Protein AF-A0A0N4YSD7-F1 (afdb_monomer)

Structure (mmCIF, N/CA/C/O backbone):
data_AF-A0A0N4YSD7-F1
#
_entry.id   AF-A0A0N4YSD7-F1
#
loop_
_atom_site.group_PDB
_atom_site.id
_atom_site.type_symbol
_atom_site.label_atom_id
_atom_site.label_alt_id
_atom_site.label_comp_id
_atom_site.label_asym_id
_atom_site.label_entity_id
_atom_site.label_seq_id
_atom_site.pdbx_PDB_ins_code
_atom_site.Cartn_x
_atom_site.Cartn_y
_atom_site.Cartn_z
_atom_site.occupancy
_atom_site.B_iso_or_equiv
_atom_site.auth_seq_id
_atom_site.auth_comp_id
_atom_site.auth_asym_id
_atom_site.auth_atom_id
_atom_site.pdbx_PDB_model_num
ATOM 1 N N . MET A 1 1 ? 7.018 20.138 -23.343 1.00 43.94 1 MET A N 1
ATOM 2 C CA . MET A 1 1 ? 7.630 19.239 -22.346 1.00 43.94 1 MET A CA 1
ATOM 3 C C . MET A 1 1 ? 6.531 18.884 -21.355 1.00 43.94 1 MET A C 1
ATOM 5 O O . MET A 1 1 ? 6.420 19.517 -20.320 1.00 43.94 1 MET A O 1
ATOM 9 N N . GLY A 1 2 ? 5.603 18.017 -21.753 1.00 40.62 2 GLY A N 1
ATOM 10 C CA . GLY A 1 2 ? 4.547 17.524 -20.873 1.00 40.62 2 GLY A CA 1
ATOM 11 C C . GLY A 1 2 ? 4.790 16.038 -20.770 1.00 40.62 2 GLY A C 1
ATOM 12 O O . GLY A 1 2 ? 4.574 15.333 -21.752 1.00 40.62 2 GLY A O 1
ATOM 13 N N . GLU A 1 3 ? 5.381 15.601 -19.666 1.00 51.94 3 GLU A N 1
ATOM 14 C CA . GLU A 1 3 ? 5.520 14.179 -19.389 1.00 51.94 3 GLU A CA 1
ATOM 15 C C . GLU A 1 3 ? 4.110 13.589 -19.445 1.00 51.94 3 GLU A C 1
ATOM 17 O O . GLU A 1 3 ? 3.208 14.079 -18.764 1.00 51.94 3 GLU A O 1
ATOM 22 N N . LEU A 1 4 ? 3.895 12.615 -20.334 1.00 45.16 4 LEU A N 1
ATOM 23 C CA . LEU A 1 4 ? 2.708 11.775 -20.312 1.00 45.16 4 LEU A CA 1
ATOM 24 C C . LEU A 1 4 ? 2.661 11.164 -18.910 1.00 45.16 4 LEU A C 1
ATOM 26 O O . LEU A 1 4 ? 3.362 10.195 -18.640 1.00 45.16 4 LEU A O 1
ATOM 30 N N . GLN A 1 5 ? 1.893 11.765 -17.998 1.00 49.34 5 GLN A N 1
ATOM 31 C CA . GLN A 1 5 ? 1.466 11.095 -16.781 1.00 49.34 5 GLN A CA 1
ATOM 32 C C . GLN A 1 5 ? 0.573 9.937 -17.246 1.00 49.34 5 GLN A C 1
ATOM 34 O O . GLN A 1 5 ? -0.648 10.068 -17.331 1.00 49.34 5 GLN A O 1
ATOM 39 N N . GLU A 1 6 ? 1.193 8.809 -17.614 1.00 52.25 6 GLU A N 1
ATOM 40 C CA . GLU A 1 6 ? 0.551 7.505 -17.489 1.00 52.25 6 GLU A CA 1
ATOM 41 C C . GLU A 1 6 ? -0.126 7.491 -16.116 1.00 52.25 6 GLU A C 1
ATOM 43 O O . GLU A 1 6 ? 0.492 7.941 -15.147 1.00 52.25 6 GLU A O 1
ATOM 48 N N . PRO A 1 7 ? -1.397 7.071 -16.004 1.00 53.31 7 PRO A N 1
ATOM 49 C CA . PRO A 1 7 ? -2.059 7.038 -14.715 1.00 53.31 7 PRO A CA 1
ATOM 50 C C . PRO A 1 7 ? -1.225 6.132 -13.819 1.00 53.31 7 PRO A C 1
ATOM 52 O O . PRO A 1 7 ? -1.195 4.922 -14.039 1.00 53.31 7 PRO A O 1
ATOM 55 N N . ASN A 1 8 ? -0.504 6.725 -12.862 1.00 58.94 8 ASN A N 1
ATOM 56 C CA . ASN A 1 8 ? 0.259 5.988 -11.867 1.00 58.94 8 ASN A CA 1
ATOM 57 C C . ASN A 1 8 ? -0.708 4.926 -11.336 1.00 58.94 8 ASN A C 1
ATOM 59 O O . ASN A 1 8 ? -1.752 5.320 -10.802 1.00 58.94 8 ASN A O 1
ATOM 63 N N . PRO A 1 9 ? -0.455 3.6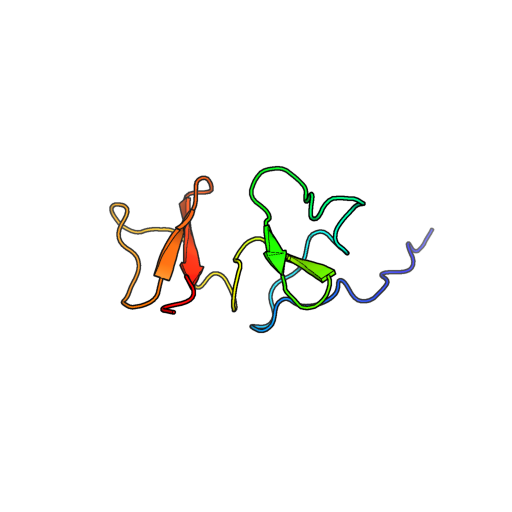24 -11.562 1.00 63.91 9 PRO A N 1
ATOM 64 C CA . PRO A 1 9 ? -1.424 2.599 -11.214 1.00 63.91 9 PRO A CA 1
ATOM 65 C C . PRO A 1 9 ? -1.760 2.786 -9.741 1.00 63.91 9 PRO A C 1
ATOM 67 O O . PRO A 1 9 ? -0.856 2.842 -8.919 1.00 63.91 9 PRO A O 1
ATOM 70 N N . LEU A 1 10 ? -3.021 3.018 -9.392 1.00 64.69 10 LEU A N 1
ATOM 71 C CA . LEU A 1 10 ? -3.348 3.292 -7.999 1.00 64.69 10 LEU A CA 1
ATOM 72 C C . LEU A 1 10 ? -3.180 2.000 -7.210 1.00 64.69 10 LEU A C 1
ATOM 74 O O . LEU A 1 10 ? -3.600 0.929 -7.653 1.00 64.69 10 LEU A O 1
ATOM 78 N N . CYS A 1 11 ? -2.589 2.104 -6.026 1.00 69.94 11 CYS A N 1
ATOM 79 C CA . CYS A 1 11 ? -2.778 1.055 -5.036 1.00 69.94 11 CYS A CA 1
ATOM 80 C C . CYS A 1 11 ? -4.271 0.947 -4.745 1.00 69.94 11 CYS A C 1
ATOM 82 O O . CYS A 1 11 ? -4.962 1.967 -4.785 1.00 69.94 11 CYS A O 1
ATOM 84 N N . ASP A 1 12 ? -4.739 -0.259 -4.423 1.00 65.69 12 ASP A N 1
ATOM 85 C CA . ASP A 1 12 ? -6.142 -0.641 -4.173 1.00 65.69 12 ASP A CA 1
ATOM 86 C C . ASP A 1 12 ? -6.954 0.392 -3.350 1.00 65.69 12 ASP A C 1
ATOM 88 O O . ASP A 1 12 ? -8.172 0.475 -3.455 1.00 65.69 12 ASP A O 1
ATOM 92 N N . GLY A 1 13 ? -6.273 1.233 -2.561 1.00 57.44 13 GLY A N 1
ATOM 93 C CA . GLY A 1 13 ? -6.863 2.286 -1.745 1.00 57.44 13 GLY A CA 1
ATOM 94 C C . GLY A 1 13 ? -6.964 3.704 -2.310 1.00 57.44 13 GLY A C 1
ATOM 95 O O . GLY A 1 13 ? -7.706 4.440 -1.667 1.00 57.44 13 GLY A O 1
ATOM 96 N N . ARG A 1 14 ? -6.319 4.080 -3.442 1.00 60.12 14 ARG A N 1
ATOM 97 C CA . ARG A 1 14 ? -6.131 5.454 -4.024 1.00 60.12 14 ARG A CA 1
ATOM 98 C C . ARG A 1 14 ? -4.758 6.126 -3.845 1.00 60.12 14 ARG A C 1
ATOM 100 O O . ARG A 1 14 ? -4.635 7.333 -4.057 1.00 60.12 14 ARG A O 1
ATOM 107 N N . GLU A 1 15 ? -3.728 5.389 -3.451 1.00 64.75 15 GLU A N 1
ATOM 108 C CA . GLU A 1 15 ? -2.385 5.956 -3.275 1.00 64.75 15 GLU A CA 1
ATOM 109 C C . GLU A 1 15 ? -1.573 5.927 -4.571 1.00 64.75 15 GLU A C 1
ATOM 111 O O . GLU A 1 15 ? -1.768 5.049 -5.416 1.00 64.75 15 GLU A O 1
ATOM 116 N N . ALA A 1 16 ? -0.643 6.874 -4.714 1.00 61.94 16 ALA A N 1
ATOM 117 C CA . ALA A 1 16 ? 0.281 6.893 -5.836 1.00 61.94 16 ALA A CA 1
ATOM 118 C C . ALA A 1 16 ? 1.287 5.741 -5.711 1.00 61.94 16 ALA A C 1
ATOM 120 O O . ALA A 1 16 ? 2.088 5.691 -4.776 1.00 61.94 16 ALA A O 1
ATOM 121 N N . SER A 1 17 ? 1.262 4.829 -6.677 1.00 72.12 17 SER A N 1
ATOM 122 C CA . SER A 1 17 ? 2.275 3.781 -6.794 1.00 72.12 17 SER A CA 1
ATOM 123 C C . SER A 1 17 ? 3.551 4.303 -7.430 1.00 72.12 17 SER A C 1
ATOM 125 O O . SER A 1 17 ? 3.524 5.212 -8.259 1.00 72.12 17 SER A O 1
ATOM 127 N N . ALA A 1 18 ? 4.661 3.634 -7.138 1.00 70.69 18 ALA A N 1
ATOM 128 C CA . ALA A 1 18 ? 5.940 3.821 -7.819 1.00 70.69 18 ALA A CA 1
ATOM 129 C C . ALA A 1 18 ? 5.987 3.165 -9.219 1.00 70.69 18 ALA A C 1
ATOM 131 O O . ALA A 1 18 ? 7.069 2.904 -9.737 1.00 70.69 18 ALA A O 1
ATOM 132 N N . GLY A 1 19 ? 4.831 2.880 -9.828 1.00 76.50 19 GLY A N 1
ATOM 133 C CA . GLY A 1 19 ? 4.708 2.209 -11.124 1.00 76.50 19 GLY A CA 1
ATOM 134 C C . GLY A 1 19 ? 4.390 0.719 -11.007 1.00 76.50 19 GLY A C 1
ATOM 135 O O . GLY A 1 19 ? 3.781 0.279 -10.033 1.00 76.50 19 GLY A O 1
ATOM 136 N N . TYR A 1 20 ? 4.775 -0.054 -12.019 1.00 79.62 20 TYR A N 1
ATOM 137 C CA . TYR A 1 20 ? 4.585 -1.505 -12.054 1.00 79.62 20 TYR A CA 1
ATOM 138 C C . TYR A 1 20 ? 5.787 -2.246 -11.467 1.00 79.62 20 TYR A C 1
ATOM 140 O O . TYR A 1 20 ? 6.907 -1.735 -11.450 1.00 79.62 20 TYR A O 1
ATOM 148 N N . CYS A 1 21 ? 5.557 -3.473 -11.009 1.00 80.75 21 CYS A N 1
ATOM 149 C CA . CYS A 1 21 ? 6.613 -4.335 -10.501 1.00 80.75 21 CYS A CA 1
ATOM 150 C C . CYS A 1 21 ? 7.664 -4.624 -11.566 1.00 80.75 21 CYS A C 1
ATOM 152 O O . CYS A 1 21 ? 7.342 -5.047 -12.678 1.00 80.75 21 CYS A O 1
ATOM 154 N N . GLN A 1 22 ? 8.934 -4.465 -11.201 1.00 81.62 22 GLN A N 1
ATOM 155 C CA . GLN A 1 22 ? 10.034 -4.906 -12.045 1.00 81.62 22 GLN A CA 1
ATOM 156 C C . GLN A 1 22 ? 10.181 -6.431 -11.983 1.00 81.62 22 GLN A C 1
ATOM 158 O O . GLN A 1 22 ? 9.686 -7.103 -11.067 1.00 81.62 22 GLN A O 1
ATOM 163 N N . SER A 1 23 ? 10.884 -6.977 -12.979 1.00 70.19 23 SER A N 1
ATOM 164 C CA . SER A 1 23 ? 11.167 -8.409 -13.096 1.00 70.19 23 SER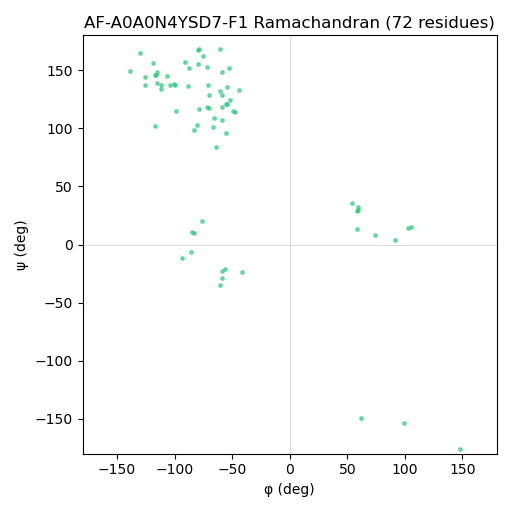 A CA 1
ATOM 165 C C . SER A 1 23 ? 11.713 -8.965 -11.775 1.00 70.19 23 SER A C 1
ATOM 167 O O . SER A 1 23 ? 12.788 -8.568 -11.331 1.00 70.19 23 SER A O 1
ATOM 169 N N . GLY A 1 24 ? 10.951 -9.867 -11.144 1.00 70.44 24 GLY A N 1
ATOM 170 C CA . GLY A 1 24 ? 11.264 -10.429 -9.824 1.00 70.44 24 GLY A CA 1
ATOM 171 C C . GLY A 1 24 ? 10.416 -9.909 -8.657 1.00 70.44 24 GLY A C 1
ATOM 172 O O . GLY A 1 24 ? 10.800 -10.131 -7.514 1.00 70.44 24 GLY A O 1
ATOM 173 N N . ARG A 1 25 ? 9.278 -9.238 -8.913 1.00 70.12 25 ARG A N 1
ATOM 174 C CA . ARG A 1 25 ? 8.443 -8.591 -7.872 1.00 70.12 25 ARG A CA 1
ATOM 175 C C . ARG A 1 25 ? 9.222 -7.548 -7.060 1.00 70.12 25 ARG A C 1
ATOM 177 O O . ARG A 1 25 ? 8.922 -7.306 -5.894 1.00 70.12 25 ARG A O 1
ATOM 184 N N . ALA A 1 26 ? 10.222 -6.941 -7.695 1.00 72.06 26 ALA A N 1
ATOM 185 C CA . ALA A 1 26 ? 11.045 -5.904 -7.101 1.00 72.06 26 ALA A CA 1
ATOM 186 C C . ALA A 1 26 ? 10.401 -4.535 -7.347 1.00 72.06 26 ALA A C 1
ATOM 188 O O . ALA A 1 26 ? 9.940 -4.238 -8.451 1.00 72.06 26 ALA A O 1
ATOM 189 N N . CYS A 1 27 ? 10.390 -3.714 -6.306 1.00 76.38 27 CYS A N 1
ATOM 190 C CA . CYS A 1 27 ? 9.948 -2.330 -6.339 1.00 76.38 27 CYS A CA 1
ATOM 191 C C . CYS A 1 27 ? 11.022 -1.452 -5.694 1.00 76.38 27 CYS A C 1
ATOM 193 O O . CYS A 1 27 ? 11.924 -1.964 -5.028 1.00 76.38 27 CYS A O 1
ATOM 195 N N . ALA A 1 28 ? 10.941 -0.135 -5.898 1.00 72.88 28 ALA A N 1
ATOM 196 C CA . ALA A 1 28 ? 11.848 0.808 -5.247 1.00 72.88 28 ALA A CA 1
ATOM 197 C C . ALA A 1 28 ? 11.859 0.602 -3.717 1.00 72.88 28 ALA A C 1
ATOM 199 O O . ALA A 1 28 ? 10.871 0.143 -3.142 1.00 72.88 28 ALA A O 1
ATOM 200 N N . SER A 1 29 ? 12.965 0.933 -3.044 1.00 67.88 29 SER A N 1
ATOM 201 C CA . SER A 1 29 ? 13.094 0.729 -1.593 1.00 67.88 29 SER A CA 1
ATOM 202 C C . SER A 1 29 ? 11.921 1.339 -0.823 1.00 67.88 29 SER A C 1
ATOM 204 O O . SER A 1 29 ? 11.639 2.530 -0.945 1.00 67.88 29 SER A O 1
ATOM 206 N N . GLY A 1 30 ? 11.250 0.509 -0.022 1.00 67.38 30 GLY A N 1
ATOM 207 C CA . GLY A 1 30 ? 10.061 0.894 0.745 1.00 67.38 30 GLY A CA 1
ATOM 208 C C . GLY A 1 30 ? 8.726 0.661 0.030 1.00 67.38 30 GLY A C 1
ATOM 209 O O . GLY A 1 30 ? 7.693 1.016 0.592 1.00 67.38 30 GLY A O 1
ATOM 210 N N . PHE A 1 31 ? 8.740 0.060 -1.164 1.00 74.31 31 PHE A N 1
ATOM 211 C CA . PHE A 1 31 ? 7.554 -0.356 -1.909 1.00 74.31 31 PHE A CA 1
ATOM 212 C C . PHE A 1 31 ? 7.512 -1.882 -2.040 1.00 74.31 31 PHE A C 1
ATOM 214 O O . PHE A 1 31 ? 8.546 -2.540 -2.152 1.00 74.31 31 PHE A O 1
ATOM 221 N N . THR A 1 32 ? 6.307 -2.442 -2.071 1.00 75.38 32 THR A N 1
ATOM 222 C CA . THR A 1 32 ? 6.064 -3.866 -2.291 1.00 75.38 32 THR A CA 1
ATOM 223 C C . THR A 1 32 ? 5.266 -4.076 -3.568 1.00 75.38 32 THR A C 1
ATOM 225 O O . THR A 1 32 ? 4.396 -3.279 -3.926 1.00 75.38 32 THR A O 1
ATOM 228 N N . CYS A 1 33 ? 5.555 -5.180 -4.247 1.00 79.44 33 CYS A N 1
ATOM 229 C CA . CYS A 1 33 ? 4.809 -5.592 -5.419 1.00 79.44 33 CYS A CA 1
ATOM 230 C C . CYS A 1 33 ? 3.483 -6.252 -5.020 1.00 79.44 33 CYS A C 1
ATOM 232 O O . CYS A 1 33 ? 3.476 -7.315 -4.394 1.00 79.44 33 CYS A O 1
ATOM 234 N N . THR A 1 34 ? 2.363 -5.648 -5.408 1.00 75.06 34 THR A N 1
ATOM 235 C CA . THR A 1 34 ? 1.022 -6.205 -5.175 1.00 75.06 34 THR A CA 1
ATOM 236 C C . THR A 1 34 ? 0.675 -7.314 -6.175 1.00 75.06 34 THR A C 1
ATOM 238 O O . THR A 1 34 ? 1.331 -7.487 -7.205 1.00 75.06 34 THR A O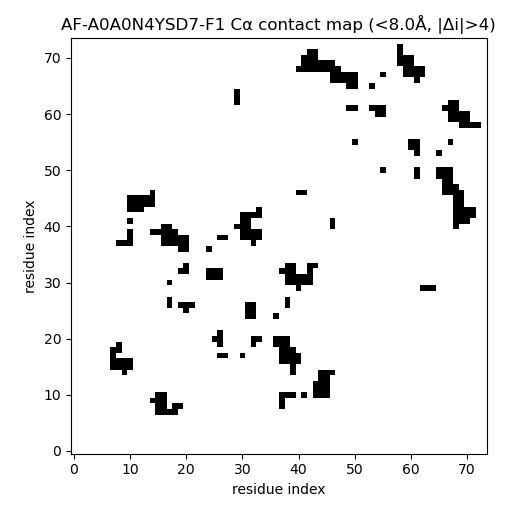 1
ATOM 241 N N . SER A 1 35 ? -0.411 -8.050 -5.914 1.00 74.12 35 SER A N 1
ATOM 242 C CA . SER A 1 35 ? -0.956 -9.056 -6.844 1.00 74.12 35 SER A CA 1
ATOM 243 C C . SER A 1 35 ? -1.347 -8.479 -8.211 1.00 74.12 35 SER A C 1
ATOM 245 O O . SER A 1 35 ? -1.355 -9.208 -9.198 1.00 74.12 35 SER A O 1
ATOM 247 N N . ASN A 1 36 ? -1.602 -7.170 -8.287 1.00 73.44 36 ASN A N 1
ATOM 248 C CA . ASN A 1 36 ? -1.909 -6.456 -9.527 1.00 73.44 36 ASN A CA 1
ATOM 249 C C . ASN A 1 36 ? -0.655 -6.050 -10.331 1.00 73.44 36 ASN A C 1
ATOM 251 O O . ASN A 1 36 ? -0.771 -5.312 -11.303 1.00 73.44 36 ASN A O 1
ATOM 255 N N . ASN A 1 37 ? 0.542 -6.528 -9.962 1.00 80.06 37 ASN A N 1
ATOM 256 C CA . ASN A 1 37 ? 1.827 -6.095 -10.533 1.00 80.06 37 ASN A CA 1
ATOM 257 C C . ASN A 1 37 ? 2.093 -4.592 -10.363 1.00 80.06 37 ASN A C 1
ATOM 259 O O . ASN A 1 37 ? 2.765 -3.980 -11.187 1.00 80.06 37 ASN A O 1
ATOM 263 N N . VAL A 1 38 ? 1.609 -4.000 -9.273 1.00 79.69 38 VAL A N 1
ATOM 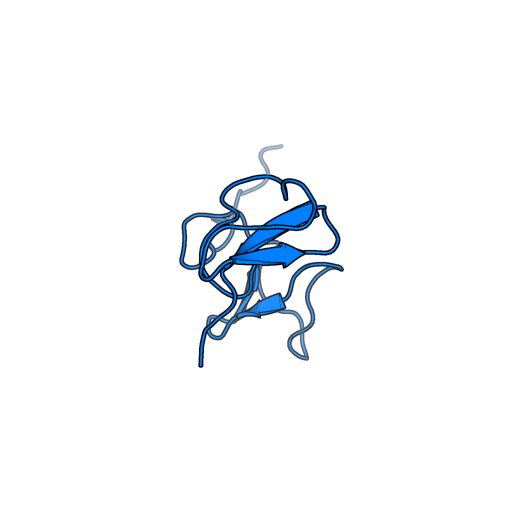264 C CA . VAL A 1 38 ? 1.774 -2.574 -8.978 1.00 79.69 38 VAL A CA 1
ATOM 265 C C . VAL A 1 38 ? 2.693 -2.387 -7.770 1.00 79.69 38 VAL A C 1
ATOM 267 O O . VAL A 1 38 ? 2.516 -3.064 -6.756 1.00 79.69 38 VAL A O 1
ATOM 270 N N . CYS A 1 39 ? 3.660 -1.474 -7.876 1.00 80.62 39 CYS A N 1
ATOM 271 C CA . CYS A 1 39 ? 4.590 -1.114 -6.811 1.00 80.62 39 CYS A CA 1
ATOM 272 C C . CYS A 1 39 ? 3.983 -0.100 -5.856 1.00 80.62 39 CYS A C 1
ATOM 274 O O . CYS A 1 39 ? 4.024 1.107 -6.092 1.00 80.62 39 CYS A O 1
ATOM 276 N N . CYS A 1 40 ? 3.490 -0.592 -4.734 1.00 77.44 40 CYS A N 1
ATOM 277 C CA . CYS A 1 40 ? 2.800 0.221 -3.754 1.00 77.44 40 CYS A CA 1
ATOM 278 C C . CYS A 1 40 ? 3.639 0.460 -2.507 1.00 77.44 40 CYS A C 1
ATOM 280 O O . CYS A 1 40 ? 4.379 -0.422 -2.077 1.00 77.44 40 CYS A O 1
ATOM 282 N N . ARG A 1 41 ? 3.508 1.648 -1.904 1.00 74.19 41 ARG A N 1
ATOM 283 C CA . ARG A 1 41 ? 4.121 1.959 -0.598 1.00 74.19 41 ARG A CA 1
ATOM 284 C C . ARG A 1 41 ? 3.597 1.029 0.491 1.00 74.19 41 ARG A C 1
ATOM 286 O O . ARG A 1 41 ? 4.339 0.619 1.378 1.00 74.19 41 ARG A O 1
ATOM 293 N N . CYS A 1 42 ? 2.322 0.675 0.370 1.00 72.19 42 CYS A N 1
ATOM 294 C CA . CYS A 1 42 ? 1.627 -0.275 1.216 1.00 72.19 42 CYS A CA 1
ATOM 295 C C . CYS A 1 42 ? 1.210 -1.490 0.379 1.00 72.19 42 CYS A C 1
ATOM 297 O O . CYS A 1 42 ? 0.743 -1.335 -0.742 1.00 72.19 42 CYS A O 1
ATOM 299 N N . ALA A 1 43 ? 1.338 -2.709 0.908 1.00 64.06 43 ALA A N 1
ATOM 300 C CA . ALA A 1 43 ? 0.900 -3.913 0.188 1.00 64.06 43 ALA A CA 1
ATOM 301 C C . ALA A 1 43 ? -0.594 -3.875 -0.171 1.00 64.06 43 ALA A C 1
ATOM 303 O O . ALA A 1 43 ? -1.005 -4.453 -1.175 1.00 64.06 43 ALA A O 1
ATOM 304 N N . TYR A 1 44 ? -1.375 -3.178 0.655 1.00 64.94 44 TYR A N 1
ATOM 305 C CA . TYR A 1 44 ? -2.804 -2.972 0.506 1.00 64.94 44 TYR A CA 1
ATOM 306 C C . TYR A 1 44 ? -3.180 -1.539 0.857 1.00 64.94 44 TYR A C 1
ATOM 308 O O . TYR A 1 44 ? -2.554 -0.928 1.719 1.00 64.94 44 TYR A O 1
ATOM 316 N N . GLY A 1 45 ? -4.233 -1.039 0.211 1.00 64.06 45 GLY A N 1
ATOM 317 C CA . GLY A 1 45 ? -4.889 0.222 0.541 1.00 64.06 45 GLY A CA 1
ATOM 318 C C . GLY A 1 45 ? -4.009 1.469 0.410 1.00 64.06 45 GLY A C 1
ATOM 319 O O . GLY A 1 45 ? -3.158 1.550 -0.476 1.00 64.06 45 GLY A O 1
ATOM 320 N N . THR A 1 46 ? -4.297 2.461 1.257 1.00 66.69 46 THR A N 1
ATOM 321 C CA . THR A 1 46 ? -3.616 3.756 1.284 1.00 66.69 46 THR A CA 1
ATOM 322 C C . THR A 1 46 ? -3.086 4.071 2.676 1.00 66.69 46 THR A C 1
ATOM 324 O O . THR A 1 46 ? -3.735 3.754 3.673 1.00 66.69 46 THR A O 1
ATOM 327 N N . SER A 1 47 ? -1.929 4.717 2.739 1.00 74.00 47 SER A N 1
ATOM 328 C CA . SER A 1 47 ? -1.347 5.293 3.927 1.00 74.00 47 SER A CA 1
ATOM 329 C C . SER A 1 47 ? -2.306 6.329 4.501 1.00 74.00 47 SER A C 1
ATOM 331 O O . SER A 1 47 ? -2.690 7.314 3.872 1.00 74.00 47 SER A O 1
ATOM 333 N N . ILE A 1 48 ? -2.760 6.070 5.719 1.00 76.62 48 ILE A N 1
ATOM 334 C CA . ILE A 1 48 ? -3.752 6.925 6.389 1.00 76.62 48 ILE A CA 1
ATOM 335 C C . ILE A 1 48 ? -3.110 8.105 7.121 1.00 76.62 48 ILE A C 1
ATOM 337 O O . ILE A 1 48 ? -3.816 8.965 7.641 1.00 76.62 48 ILE A O 1
ATOM 341 N N . GLY A 1 49 ? -1.779 8.146 7.180 1.00 81.62 49 GLY A N 1
ATOM 342 C CA . GLY A 1 49 ? -1.021 9.200 7.838 1.00 81.62 49 GLY A CA 1
ATOM 343 C C . GLY A 1 49 ? 0.294 8.703 8.438 1.00 81.62 49 GLY A C 1
ATOM 344 O O . GLY A 1 49 ? 0.655 7.537 8.264 1.00 81.62 49 GLY A O 1
AT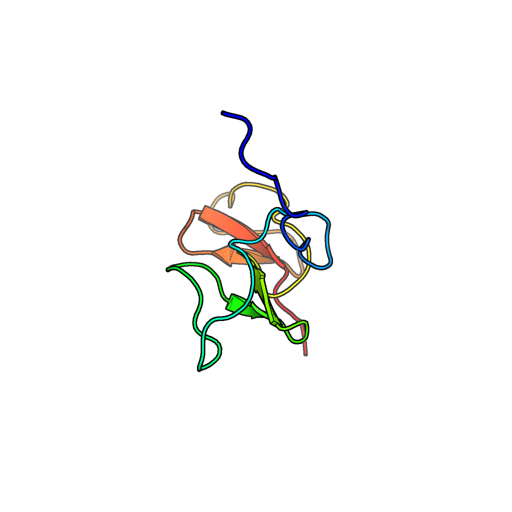OM 345 N N . PRO A 1 50 ? 1.022 9.583 9.143 1.00 84.31 50 PRO A N 1
ATOM 346 C CA . PRO A 1 50 ? 2.245 9.213 9.834 1.00 84.31 50 PRO A CA 1
ATOM 347 C C . PRO A 1 50 ? 1.962 8.352 11.074 1.00 84.31 50 PRO A C 1
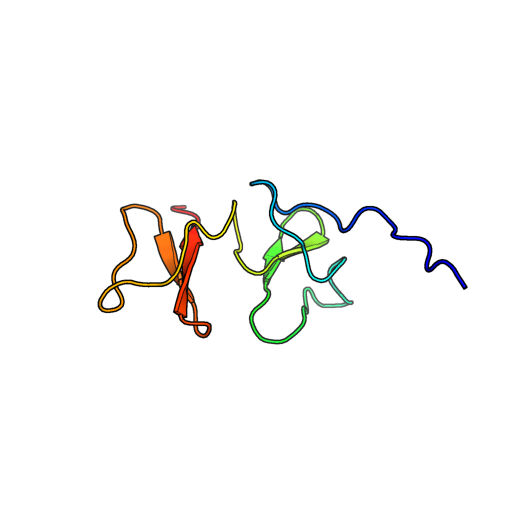ATOM 349 O O . PRO A 1 50 ? 0.914 8.473 11.709 1.00 84.31 50 PRO A O 1
ATOM 352 N N . CYS A 1 51 ? 2.921 7.515 11.459 1.00 85.62 51 CYS A N 1
ATOM 353 C CA . CYS A 1 51 ? 2.832 6.707 12.669 1.00 85.62 51 CYS A CA 1
ATOM 354 C C . CYS A 1 51 ? 2.931 7.574 13.919 1.00 85.62 51 CYS A C 1
ATOM 356 O O . CYS A 1 51 ? 3.903 8.313 14.102 1.00 85.62 51 CYS A O 1
ATOM 358 N N . VAL A 1 52 ? 1.973 7.414 14.827 1.00 89.00 52 VAL A N 1
ATOM 359 C CA . VAL A 1 52 ? 1.950 8.116 16.111 1.00 89.00 52 VAL A CA 1
ATOM 360 C C . VAL A 1 52 ? 2.505 7.167 17.167 1.00 89.00 52 VAL A C 1
ATOM 362 O O . VAL A 1 52 ? 1.917 6.124 17.414 1.00 89.00 52 VAL A O 1
ATOM 365 N N . ASN A 1 53 ? 3.650 7.485 17.779 1.00 87.44 53 ASN A N 1
ATOM 366 C CA . ASN A 1 53 ? 4.326 6.599 18.749 1.00 87.44 53 ASN A CA 1
ATOM 367 C C . ASN A 1 53 ? 4.603 5.176 18.218 1.00 87.44 53 ASN A C 1
ATOM 369 O O . ASN A 1 53 ? 4.484 4.202 18.953 1.00 87.44 53 ASN A O 1
ATOM 373 N N . GLN A 1 54 ? 4.933 5.041 16.926 1.00 80.69 54 GLN A N 1
ATOM 374 C CA . GLN A 1 54 ? 5.071 3.740 16.243 1.00 80.69 54 GLN A CA 1
ATOM 375 C C . GLN A 1 54 ? 3.798 2.871 16.276 1.00 80.69 54 GLN A C 1
ATOM 377 O O . GLN A 1 54 ? 3.842 1.691 15.931 1.00 80.69 54 GLN A O 1
ATOM 382 N N . GLN A 1 55 ? 2.660 3.460 16.643 1.00 80.25 55 GLN A N 1
ATOM 383 C CA . GLN A 1 55 ? 1.346 2.852 16.576 1.00 80.25 55 GLN A CA 1
ATOM 384 C C . GLN A 1 55 ? 0.575 3.419 15.391 1.00 80.25 55 GLN A C 1
ATOM 386 O O . GLN A 1 55 ? 0.562 4.620 15.108 1.00 80.25 55 GLN A O 1
ATOM 391 N N . CYS A 1 56 ? -0.083 2.499 14.711 1.00 82.44 56 CYS A N 1
ATOM 392 C CA . CYS A 1 56 ? -1.091 2.770 13.713 1.00 82.44 56 CYS A CA 1
ATOM 393 C C . CYS A 1 56 ? -2.399 2.130 14.199 1.00 82.44 56 CYS A C 1
ATOM 395 O O . CYS A 1 56 ? -2.349 1.220 15.032 1.00 82.44 56 CYS A O 1
ATOM 397 N N . PRO A 1 57 ? -3.567 2.614 13.749 1.00 82.00 57 PRO A N 1
ATOM 398 C CA . PRO A 1 57 ? -4.847 2.003 14.095 1.00 82.00 57 PRO A CA 1
ATOM 399 C C . PRO A 1 57 ? -4.935 0.543 13.625 1.00 82.00 57 PRO A C 1
ATOM 401 O O . PRO A 1 57 ? -4.101 0.061 12.862 1.00 82.00 57 PRO A O 1
ATOM 404 N N . ASP A 1 58 ? -5.957 -0.167 14.101 1.00 74.56 58 ASP A N 1
ATOM 405 C CA . ASP A 1 58 ? -6.144 -1.592 13.824 1.00 74.56 58 ASP A CA 1
ATOM 406 C C . ASP A 1 58 ? -6.157 -1.883 12.309 1.00 74.56 58 ASP A C 1
ATOM 408 O O . ASP A 1 58 ? -6.807 -1.169 11.543 1.00 74.56 58 ASP A O 1
ATOM 412 N N . ASN A 1 59 ? -5.447 -2.936 11.886 1.00 73.94 59 ASN A N 1
ATOM 413 C CA . ASN A 1 59 ? -5.150 -3.307 10.486 1.00 73.94 59 ASN A CA 1
ATOM 414 C C . ASN A 1 59 ? -4.103 -2.440 9.761 1.00 73.94 59 ASN A C 1
ATOM 416 O O . ASN A 1 59 ? -3.864 -2.638 8.569 1.00 73.94 59 ASN A O 1
ATOM 420 N N . PHE A 1 60 ? -3.419 -1.533 10.465 1.00 82.38 60 PHE A N 1
ATOM 421 C CA . PHE A 1 60 ? -2.311 -0.750 9.919 1.00 82.38 60 PHE A CA 1
ATOM 422 C C . PHE A 1 60 ? -0.994 -1.057 10.631 1.00 82.38 60 PHE A C 1
ATOM 424 O O . PHE A 1 60 ? -0.936 -1.299 11.834 1.00 82.38 60 PHE A O 1
ATOM 431 N N . GLN A 1 61 ? 0.092 -1.003 9.874 1.00 80.31 61 GLN A N 1
ATOM 432 C CA . GLN A 1 61 ? 1.452 -1.204 10.332 1.00 80.31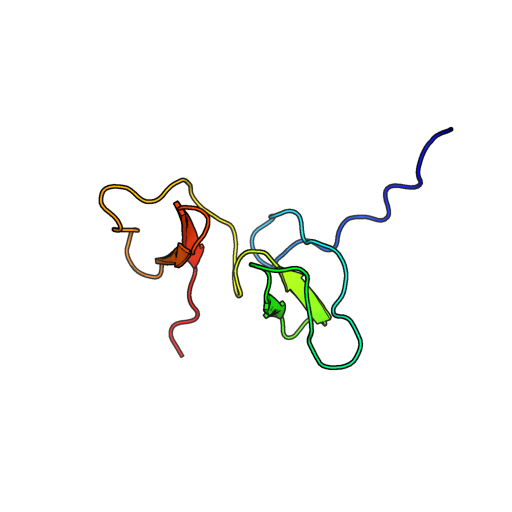 61 GLN A CA 1
ATOM 433 C C . GLN A 1 61 ? 2.312 -0.008 9.938 1.00 80.31 61 GLN A C 1
ATOM 435 O O . GLN A 1 61 ? 2.227 0.514 8.825 1.00 80.31 61 GLN A O 1
ATOM 440 N N . CYS A 1 62 ? 3.152 0.422 10.873 1.00 83.00 62 CYS A N 1
ATOM 441 C CA . CYS A 1 62 ? 4.100 1.489 10.623 1.00 83.00 62 CYS A CA 1
ATOM 442 C C . CYS A 1 62 ? 5.223 1.002 9.698 1.00 83.00 62 CYS A C 1
ATOM 444 O O . CYS A 1 62 ? 5.962 0.085 10.057 1.00 83.00 62 CYS A O 1
ATOM 446 N N . ASN A 1 63 ? 5.358 1.609 8.520 1.00 75.44 63 ASN A N 1
ATOM 447 C CA . ASN A 1 63 ? 6.457 1.340 7.593 1.00 75.44 63 ASN A CA 1
ATOM 448 C C . ASN A 1 63 ? 7.739 2.092 8.021 1.00 75.44 63 ASN A C 1
ATOM 450 O O . ASN A 1 63 ? 7.693 3.027 8.821 1.00 75.44 63 ASN A O 1
ATOM 454 N N . MET A 1 64 ? 8.884 1.745 7.424 1.00 73.06 64 MET A N 1
ATOM 455 C CA . MET A 1 64 ? 10.184 2.408 7.620 1.00 73.06 64 MET A CA 1
ATOM 456 C C . MET A 1 64 ? 10.161 3.916 7.325 1.00 73.06 64 MET A C 1
ATOM 458 O O . MET A 1 64 ? 11.012 4.644 7.821 1.00 73.06 64 MET A O 1
ATOM 462 N N . ASN A 1 65 ? 9.187 4.390 6.543 1.00 70.88 65 ASN A N 1
ATOM 463 C CA . ASN A 1 65 ? 8.979 5.812 6.253 1.00 70.88 65 ASN A CA 1
ATOM 464 C C . ASN A 1 65 ? 8.145 6.544 7.318 1.00 70.88 65 ASN A C 1
ATOM 466 O O . ASN A 1 65 ? 7.723 7.674 7.088 1.00 70.88 65 ASN A O 1
ATOM 470 N N . ASN A 1 66 ? 7.887 5.925 8.476 1.00 82.00 66 ASN A N 1
ATOM 471 C CA . ASN A 1 66 ? 7.012 6.483 9.506 1.00 82.00 66 ASN A CA 1
ATOM 472 C C . ASN A 1 66 ? 5.578 6.731 8.998 1.00 82.00 66 ASN A C 1
ATOM 474 O O . ASN A 1 66 ? 4.897 7.613 9.507 1.00 82.00 66 ASN A O 1
ATOM 478 N N . GLU A 1 67 ? 5.104 5.935 8.037 1.00 81.06 67 GLU A N 1
ATOM 479 C CA . GLU A 1 67 ? 3.746 5.991 7.481 1.00 81.06 67 GLU A CA 1
ATOM 480 C C . GLU A 1 67 ? 2.945 4.743 7.869 1.00 81.06 67 GLU A C 1
ATOM 482 O O . GLU A 1 67 ? 3.452 3.621 7.821 1.00 81.06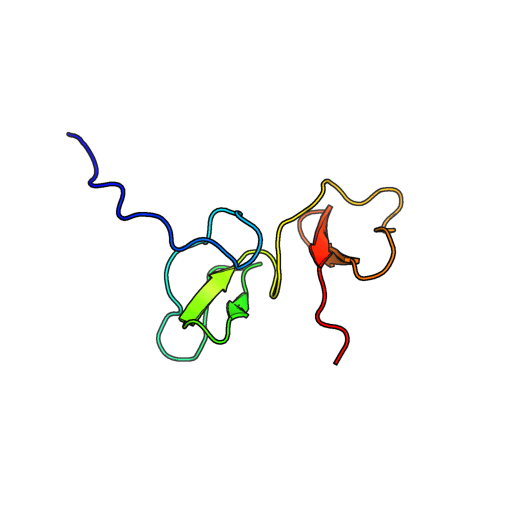 67 GLU A O 1
ATOM 487 N N . CYS A 1 68 ? 1.685 4.940 8.245 1.00 84.00 68 CYS A N 1
ATOM 488 C CA . CYS A 1 68 ? 0.755 3.875 8.587 1.00 84.00 68 CYS A CA 1
ATOM 489 C C . CYS A 1 68 ? 0.163 3.256 7.330 1.00 84.00 68 CYS A C 1
ATOM 491 O O . CYS A 1 68 ? -0.764 3.810 6.742 1.00 84.00 68 CYS A O 1
ATOM 493 N N . CYS A 1 69 ? 0.669 2.084 6.967 1.00 80.69 69 CYS A N 1
ATOM 494 C CA . CYS A 1 69 ? 0.217 1.304 5.826 1.00 80.69 69 CYS A CA 1
ATOM 495 C C . CYS A 1 69 ? -0.708 0.163 6.259 1.00 80.69 69 CYS A C 1
ATOM 497 O O . CYS A 1 69 ? -0.382 -0.518 7.228 1.00 80.69 69 CYS A O 1
ATOM 499 N N . PRO A 1 70 ? -1.809 -0.124 5.547 1.00 74.56 70 PRO A N 1
ATOM 500 C CA . PRO A 1 70 ? -2.574 -1.342 5.782 1.00 74.56 70 PRO A CA 1
ATOM 501 C C . PRO A 1 70 ? -1.689 -2.576 5.577 1.00 74.56 70 PRO A C 1
ATOM 503 O O . PRO A 1 70 ? -1.035 -2.708 4.536 1.00 74.56 70 PRO A O 1
ATOM 506 N N . TYR A 1 71 ? -1.673 -3.485 6.551 1.00 65.31 71 TYR A N 1
ATOM 507 C CA . TYR A 1 71 ? -1.090 -4.813 6.364 1.00 65.31 71 TYR A CA 1
ATOM 508 C C . TYR A 1 71 ? -2.235 -5.789 6.092 1.00 65.31 71 TYR A C 1
ATOM 510 O O . TYR A 1 71 ? -3.290 -5.705 6.716 1.00 65.31 71 TYR A O 1
ATOM 518 N N . GLN A 1 72 ? -2.068 -6.691 5.127 1.00 52.84 72 GLN A N 1
ATOM 519 C CA . GLN A 1 72 ? -3.073 -7.720 4.878 1.00 52.84 72 GLN A CA 1
ATOM 520 C C . GLN A 1 72 ? -3.121 -8.642 6.104 1.00 52.84 72 GLN A C 1
ATOM 522 O O . GLN A 1 72 ? -2.184 -9.414 6.316 1.00 52.84 72 GLN A O 1
ATOM 527 N N . VAL A 1 73 ? -4.194 -8.569 6.896 1.00 43.72 73 VAL A N 1
ATOM 528 C CA . VAL A 1 73 ? -4.576 -9.676 7.779 1.00 43.72 73 VAL A CA 1
ATOM 529 C C . VAL A 1 73 ? -4.981 -10.817 6.848 1.00 43.72 73 VAL A C 1
ATOM 531 O O . VAL A 1 73 ? -6.032 -10.756 6.213 1.00 43.72 73 VAL A O 1
ATOM 534 N N . VAL A 1 74 ? -4.075 -11.778 6.661 1.00 41.75 74 VAL A N 1
ATOM 535 C CA . VAL A 1 74 ? -4.379 -13.084 6.053 1.00 41.75 74 VAL A CA 1
ATOM 536 C C . VAL A 1 74 ? -5.174 -13.922 7.036 1.00 41.75 74 VAL A C 1
ATOM 538 O O . VAL A 1 74 ? -4.795 -13.916 8.228 1.00 41.75 74 VAL A O 1
#

Secondary structure (DSSP, 8-state):
--------PBPTTSPBP--BPBTTTB-STT-EE-TTSBEESSSSS---SB-BTTB--TT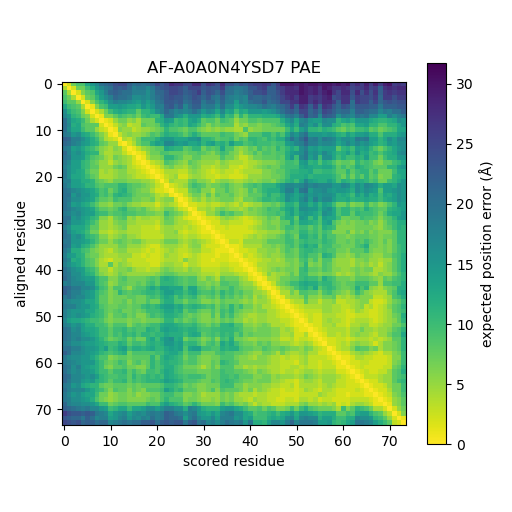EEE-TTSBEEEP---

Radius of gyration: 12.92 Å; Cα contacts (8 Å, |Δi|>4): 153; chains: 1; bounding box: 20×32×41 Å

Foldseek 3Di:
DDPPPPPQPAFQARDRFPHFQDDPQDDPPCWGQEPVRTTHNANHHDFPAFADVQDDPPQWGQTPVRTTHGDDPD

Solvent-accessible surface area (backbone atoms only — not comparable to full-atom values): 4293 Å² total; per-residue (Å²): 141,74,80,80,77,66,78,54,48,59,28,91,51,74,31,80,21,83,32,62,37,40,93,84,59,42,40,64,94,76,32,34,44,29,97,83,44,33,9,11,70,28,71,35,37,42,67,82,44,67,35,55,93,75,40,42,63,94,65,34,39,51,44,98,83,45,32,16,18,29,51,83,85,125

Organism: Nippostrongylus brasiliensis (NCBI:txid27835)

Nearest PDB structures (foldseek):
  3hec-assembly1_A  TM=3.325E-01  e=6.793E+00  Homo sapiens
  5wnm-assembly1_A  TM=3.316E-01  e=9.485E+00  Mus musculus
  5wnj-assembly1_A  TM=3.481E-01  e=9.485E+00  Mus musculus

Sequence (74 aa):
MGELQEPNPLCDGREASAGYCQSGRACASGFTCTSNNVCCRCAYGTSIGPCVNQQCPDNFQCNMNNECCPYQVV

pLDDT: mean 70.7, std 11.56, range [40.62, 89.0]

Mean predicted aligned error: 9.62 Å